Protein AF-A0A7Z9JF36-F1 (afdb_monomer_lite)

Sequence (103 aa):
MILSQGPQFEGNVGALVKIRLQEPSRYTGEITETAVYIGGWYRFSDAFILNARLDWMNFALGLSYDINISKINVATESRGGFEISLMYIQPFKASRKTATPLM

pLDDT: mean 77.95, std 14.42, range [45.81, 95.25]

Foldseek 3Di:
DWDDDPPDTKDKDKDKDKDWPDDQDPPPNPRDTWIKIWMWMDIPPWWTKTKIWIDDHQKIKIWIWIFTDHPPDPPPVRHTDIDIDMDGHDDDDPDPPPDDPDD

Secondary structure (DSSP, 8-state):
-EEEETTEEEEEEEEEEEEEEE---TTTS-S--EEEEEEEEEETTTEEEEEEEEEETTEEEEEEEEEE--TT-TTSTT-PEEEEEEEE-PPP-----------

Radius of gyration: 20.8 Å; chains: 1; bounding box: 69×20×53 Å

Structure (mmCIF, N/CA/C/O backbone):
data_AF-A0A7Z9JF36-F1
#
_entry.id   AF-A0A7Z9JF36-F1
#
loop_
_atom_site.group_PDB
_atom_site.id
_atom_site.type_symbol
_atom_site.label_atom_id
_atom_site.label_alt_id
_atom_site.label_comp_id
_atom_site.label_asym_id
_atom_site.label_entity_id
_atom_site.label_seq_id
_atom_site.pdbx_PDB_ins_code
_atom_site.Cartn_x
_atom_site.Cartn_y
_atom_site.Cartn_z
_atom_site.occupancy
_atom_site.B_iso_or_equiv
_atom_site.auth_seq_id
_atom_site.auth_comp_id
_atom_site.auth_asym_id
_atom_site.auth_atom_id
_atom_site.pdbx_PDB_model_num
ATOM 1 N N . MET A 1 1 ? -6.450 -0.033 -14.360 1.00 73.25 1 MET A N 1
ATOM 2 C CA . MET A 1 1 ? -6.756 1.243 -15.046 1.00 73.25 1 MET A CA 1
ATOM 3 C C . MET A 1 1 ? -5.999 1.265 -16.358 1.00 73.25 1 MET A C 1
ATOM 5 O O . MET A 1 1 ? -4.887 0.760 -16.387 1.00 73.25 1 MET A O 1
ATOM 9 N N . ILE A 1 2 ? -6.589 1.795 -17.425 1.00 80.00 2 ILE A N 1
ATOM 10 C CA . ILE A 1 2 ? -5.918 1.947 -18.720 1.00 80.00 2 ILE A CA 1
ATOM 11 C C . ILE A 1 2 ? -6.054 3.411 -19.132 1.00 80.00 2 ILE A C 1
ATOM 13 O O . ILE A 1 2 ? -7.153 3.961 -19.081 1.00 80.00 2 ILE A O 1
ATOM 17 N N . LEU A 1 3 ? -4.936 4.026 -19.495 1.00 80.50 3 LEU A N 1
ATOM 18 C CA . LEU A 1 3 ? -4.804 5.407 -19.931 1.00 80.50 3 LEU A CA 1
ATOM 19 C C . LEU A 1 3 ? -4.170 5.405 -21.324 1.00 80.50 3 LEU A C 1
ATOM 21 O O . LEU A 1 3 ? -3.181 4.721 -21.578 1.00 80.50 3 LEU A O 1
ATOM 25 N N . SER A 1 4 ? -4.745 6.175 -22.240 1.00 83.00 4 SER A N 1
ATOM 26 C CA . SER A 1 4 ? -4.196 6.370 -23.579 1.00 83.00 4 SER A CA 1
ATOM 27 C C . SER A 1 4 ? -4.184 7.865 -23.872 1.00 83.00 4 SER A C 1
ATOM 29 O O . SER A 1 4 ? -5.238 8.499 -23.912 1.00 83.00 4 SER A O 1
ATOM 31 N N . GLN A 1 5 ? -2.986 8.434 -24.015 1.00 78.44 5 GLN A N 1
ATOM 32 C CA . GLN A 1 5 ? -2.772 9.812 -24.451 1.00 78.44 5 GLN A CA 1
ATOM 33 C C . GLN A 1 5 ? -1.874 9.803 -25.688 1.00 78.44 5 GLN A C 1
ATOM 35 O O . GLN A 1 5 ? -0.675 9.539 -25.610 1.00 78.44 5 GLN A O 1
ATOM 40 N N . GLY A 1 6 ? -2.459 10.103 -26.849 1.00 81.88 6 GLY A N 1
ATOM 41 C CA . GLY A 1 6 ? -1.728 10.122 -28.117 1.00 81.88 6 GLY A CA 1
ATOM 42 C C . GLY A 1 6 ? -1.045 8.772 -28.407 1.00 81.88 6 GLY A C 1
ATOM 43 O O . GLY A 1 6 ? -1.679 7.732 -28.228 1.00 81.88 6 GLY A O 1
ATOM 44 N N . PRO A 1 7 ? 0.229 8.742 -28.842 1.00 80.12 7 PRO A N 1
ATOM 45 C CA . PRO A 1 7 ? 0.950 7.491 -29.088 1.00 80.12 7 PRO A CA 1
ATOM 46 C C . PRO A 1 7 ? 1.342 6.742 -27.801 1.00 80.12 7 PRO A C 1
ATOM 48 O O . PRO A 1 7 ? 1.865 5.631 -27.885 1.00 80.12 7 PRO A O 1
ATOM 51 N N . GLN A 1 8 ? 1.127 7.328 -26.619 1.00 73.69 8 GLN A N 1
ATOM 52 C CA . GLN A 1 8 ? 1.532 6.747 -25.347 1.00 73.69 8 GLN A CA 1
ATOM 53 C C . GLN A 1 8 ? 0.354 6.013 -24.692 1.00 73.69 8 GLN A C 1
ATOM 55 O O . GLN A 1 8 ? -0.709 6.579 -24.422 1.00 73.69 8 GLN A O 1
ATOM 60 N N . PHE A 1 9 ? 0.557 4.722 -24.447 1.00 77.94 9 PHE A N 1
ATOM 61 C CA . PHE A 1 9 ? -0.371 3.859 -23.728 1.00 77.94 9 PHE A CA 1
ATOM 62 C C . PHE A 1 9 ? 0.239 3.500 -22.377 1.00 77.94 9 PHE A C 1
ATOM 64 O O . PHE A 1 9 ? 1.351 2.975 -22.321 1.00 77.94 9 PHE A O 1
ATOM 71 N N . GLU A 1 10 ? -0.501 3.747 -21.302 1.00 80.00 10 GLU A N 1
ATOM 72 C CA . GLU A 1 10 ? -0.141 3.330 -19.954 1.00 80.00 10 GLU A CA 1
ATOM 73 C C . GLU A 1 10 ? -1.273 2.479 -19.389 1.00 80.00 10 GLU A C 1
ATOM 75 O O . GLU A 1 10 ? -2.415 2.918 -19.256 1.00 80.00 10 GLU A O 1
ATOM 80 N N . GLY A 1 11 ? -0.969 1.238 -19.036 1.00 84.69 11 GLY A N 1
ATOM 81 C CA . GLY A 1 11 ? -1.916 0.394 -18.326 1.00 84.69 11 GLY A CA 1
ATOM 82 C C . GLY A 1 11 ? -1.358 0.009 -16.966 1.00 84.69 11 GLY A C 1
ATOM 83 O O . GLY A 1 11 ? -0.177 -0.284 -16.838 1.00 84.69 11 GLY A O 1
ATOM 84 N N . ASN A 1 12 ? -2.231 -0.052 -15.971 1.00 87.94 12 ASN A N 1
ATOM 85 C CA . ASN A 1 12 ? -1.909 -0.442 -14.607 1.00 87.94 12 ASN A CA 1
ATOM 86 C C . ASN A 1 12 ? -2.842 -1.578 -14.175 1.00 87.94 12 ASN A C 1
ATOM 88 O O . ASN A 1 12 ? -4.072 -1.438 -14.246 1.00 87.94 12 ASN A O 1
ATOM 92 N N . VAL A 1 13 ? -2.281 -2.688 -13.698 1.00 90.69 13 VAL A N 1
ATOM 93 C CA . VAL A 1 13 ? -3.026 -3.819 -13.125 1.00 90.69 13 VAL A CA 1
ATOM 94 C C . VAL A 1 13 ? -2.428 -4.200 -11.784 1.00 90.69 13 VAL A C 1
ATOM 96 O O . VAL A 1 13 ? -1.220 -4.294 -11.651 1.00 90.69 13 VAL A O 1
ATOM 99 N N . GLY A 1 14 ? -3.251 -4.420 -10.770 1.00 90.31 14 GLY A N 1
ATOM 100 C CA . GLY A 1 14 ? -2.744 -4.747 -9.447 1.00 90.31 14 GLY A CA 1
ATOM 101 C C . GLY A 1 14 ? -3.837 -5.187 -8.503 1.00 90.31 14 GLY A C 1
ATOM 102 O O . GLY A 1 14 ? -5.025 -5.033 -8.793 1.00 90.31 14 GLY A O 1
ATOM 103 N N . ALA A 1 15 ? -3.411 -5.736 -7.376 1.00 93.31 15 ALA A N 1
ATOM 104 C CA . ALA A 1 15 ? -4.293 -6.195 -6.323 1.00 93.31 15 ALA A CA 1
ATOM 105 C C . ALA A 1 15 ? -3.637 -5.978 -4.961 1.00 93.31 15 ALA A C 1
ATOM 107 O O . ALA A 1 15 ? -2.419 -6.067 -4.819 1.00 93.31 15 ALA A O 1
ATOM 108 N N . LEU A 1 16 ? -4.480 -5.737 -3.962 1.00 92.75 16 LEU A N 1
ATOM 109 C CA . LEU A 1 16 ? -4.119 -5.719 -2.553 1.00 92.75 16 LEU A CA 1
ATOM 110 C C . LEU A 1 16 ? -4.954 -6.772 -1.835 1.00 92.75 16 LEU A C 1
ATOM 112 O O . LEU A 1 16 ? -6.180 -6.790 -1.948 1.00 92.75 16 LEU A O 1
ATOM 116 N N . VAL A 1 17 ? -4.290 -7.628 -1.071 1.00 95.12 17 VAL A N 1
ATOM 117 C CA . VAL A 1 17 ? -4.931 -8.603 -0.195 1.00 95.12 17 VAL A CA 1
ATOM 118 C C . VAL A 1 17 ? -5.038 -7.993 1.193 1.00 95.12 17 VAL A C 1
ATOM 120 O O . VAL A 1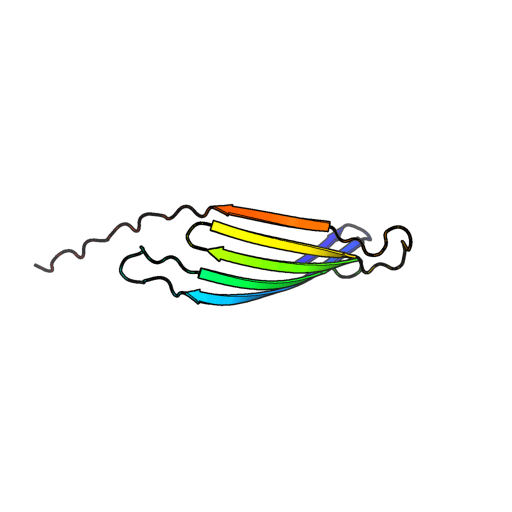 17 ? -4.024 -7.610 1.771 1.00 95.12 17 VAL A O 1
ATOM 123 N N . LYS A 1 18 ? -6.261 -7.915 1.729 1.00 94.19 18 LYS A N 1
ATOM 124 C CA . LYS A 1 18 ? -6.535 -7.467 3.100 1.00 94.19 18 LYS A CA 1
ATOM 125 C C . LYS A 1 18 ? -6.593 -8.669 4.037 1.00 94.19 18 LYS A C 1
ATOM 127 O O . LYS A 1 18 ? -7.454 -9.532 3.887 1.00 94.19 18 LYS A O 1
ATOM 132 N N . ILE A 1 19 ? -5.736 -8.670 5.045 1.00 92.19 19 ILE A N 1
ATOM 133 C CA . ILE A 1 19 ? -5.701 -9.640 6.135 1.00 92.19 19 ILE A CA 1
ATOM 134 C C . ILE A 1 19 ? -6.146 -8.916 7.403 1.00 92.19 19 ILE A C 1
ATOM 136 O O . ILE A 1 19 ? -5.493 -7.981 7.863 1.00 92.19 19 ILE A O 1
ATOM 140 N N . ARG A 1 20 ? -7.278 -9.329 7.969 1.00 90.75 20 ARG A N 1
ATOM 141 C CA . ARG A 1 20 ? -7.783 -8.772 9.229 1.00 90.75 20 ARG A CA 1
ATOM 142 C C . ARG A 1 20 ? -7.137 -9.508 10.393 1.00 90.75 20 ARG A C 1
ATOM 144 O O . ARG A 1 20 ? -7.238 -10.727 10.464 1.00 90.75 20 ARG A O 1
ATOM 151 N N . LEU A 1 21 ? -6.482 -8.766 11.279 1.00 85.69 21 LEU A N 1
ATOM 152 C CA . LEU A 1 21 ? -5.857 -9.309 12.487 1.00 85.69 21 LEU A CA 1
ATOM 153 C C . LEU A 1 21 ? -6.787 -9.185 13.695 1.00 85.69 21 LEU A C 1
ATOM 155 O O . LEU A 1 21 ? -6.813 -10.066 14.547 1.00 85.69 21 LEU A O 1
ATOM 159 N N . GLN A 1 22 ? -7.566 -8.104 13.751 1.00 82.25 22 GLN A N 1
ATOM 160 C CA . GLN A 1 22 ? -8.536 -7.865 14.810 1.00 82.25 22 GLN A CA 1
ATOM 161 C C . GLN A 1 22 ? -9.868 -7.429 14.214 1.00 82.25 22 GLN A C 1
ATOM 163 O O . GLN A 1 22 ? -9.938 -6.459 13.455 1.00 82.25 22 GLN A O 1
ATOM 168 N N . GLU A 1 23 ? -10.927 -8.148 14.573 1.00 75.31 23 GLU A N 1
ATOM 169 C CA . GLU A 1 23 ? -12.282 -7.809 14.161 1.00 75.31 23 GLU A CA 1
ATOM 170 C C . GLU A 1 23 ? -12.830 -6.645 14.999 1.00 75.31 23 GLU A C 1
ATOM 172 O O . GLU A 1 23 ? -12.636 -6.613 16.220 1.00 75.31 23 GLU A O 1
ATOM 177 N N . PRO A 1 24 ? -13.527 -5.682 14.374 1.00 70.31 24 PRO A N 1
ATOM 178 C CA . PRO A 1 24 ? -14.126 -4.579 15.106 1.00 70.31 24 PRO A CA 1
ATOM 179 C C . PRO A 1 24 ? -15.273 -5.084 15.989 1.00 70.31 24 PRO A C 1
ATOM 181 O O . PRO A 1 24 ? -16.116 -5.875 15.555 1.00 70.31 24 PRO A O 1
ATOM 184 N N . SER A 1 25 ? -15.354 -4.582 17.224 1.00 62.25 25 SER A N 1
ATOM 185 C CA . SER A 1 25 ? -16.480 -4.897 18.110 1.00 62.25 25 SER A CA 1
ATOM 186 C C . SER A 1 25 ? -17.756 -4.268 17.553 1.00 62.25 25 SER A C 1
ATOM 188 O O . SER A 1 25 ? -17.957 -3.053 17.624 1.00 62.25 25 SER A O 1
ATOM 190 N N . ARG A 1 26 ? -18.648 -5.115 17.028 1.00 56.19 26 ARG A N 1
ATOM 191 C CA . ARG A 1 26 ? -19.955 -4.736 16.461 1.00 56.19 26 ARG A CA 1
ATOM 192 C C . ARG A 1 26 ? -20.873 -3.994 17.443 1.00 56.19 26 ARG A C 1
ATOM 194 O O . ARG A 1 26 ? -21.810 -3.341 16.997 1.00 56.19 26 ARG A O 1
ATOM 201 N N . TYR A 1 27 ? -20.632 -4.117 18.750 1.00 54.72 27 TYR A N 1
ATOM 202 C CA . TYR A 1 27 ? -21.551 -3.658 19.797 1.00 54.72 27 TYR A CA 1
ATOM 203 C C . TYR A 1 27 ? -21.108 -2.389 20.526 1.00 54.72 27 TYR A C 1
ATOM 205 O O . TYR A 1 27 ? -21.957 -1.577 20.892 1.00 54.72 27 TYR A O 1
ATOM 213 N N . THR A 1 28 ? -19.808 -2.201 20.754 1.00 56.97 28 THR A N 1
ATOM 214 C CA . THR A 1 28 ? -19.312 -1.080 21.572 1.00 56.97 28 THR A CA 1
ATOM 215 C C . THR A 1 28 ? -18.635 0.012 20.754 1.00 56.97 28 THR A C 1
ATOM 217 O O . THR A 1 28 ? -18.524 1.129 21.243 1.00 56.97 28 THR A O 1
ATOM 220 N N . GLY A 1 29 ? -18.208 -0.264 19.513 1.00 57.56 29 GLY A N 1
ATOM 221 C CA . GLY A 1 29 ? -17.490 0.711 18.679 1.00 57.56 29 GLY A CA 1
ATOM 222 C C . GLY A 1 29 ? -16.127 1.144 19.240 1.00 57.56 29 GLY A C 1
ATOM 223 O O . GLY A 1 29 ? -15.475 1.995 18.646 1.00 57.56 29 GLY A O 1
ATOM 224 N N . GLU A 1 30 ? -15.696 0.565 20.364 1.00 58.56 30 GLU A N 1
ATOM 225 C CA . GLU A 1 30 ? -14.439 0.907 21.036 1.00 58.56 30 GLU A CA 1
ATOM 226 C C . GLU A 1 30 ? -13.250 0.110 20.498 1.00 58.56 30 GLU A C 1
ATOM 228 O O . GLU A 1 30 ? -12.118 0.581 20.533 1.00 58.56 30 GLU A O 1
ATOM 233 N N . ILE A 1 31 ? -13.508 -1.080 19.946 1.00 61.69 31 ILE A N 1
ATOM 234 C CA . ILE A 1 31 ? -12.484 -1.885 19.280 1.00 61.69 31 ILE A CA 1
ATOM 235 C C . ILE A 1 31 ? -12.566 -1.603 17.787 1.00 61.69 31 ILE A C 1
ATOM 237 O O . ILE A 1 31 ? -13.520 -1.999 17.111 1.00 61.69 31 ILE A O 1
ATOM 241 N N . THR A 1 32 ? -11.562 -0.891 17.303 1.00 70.06 32 THR A N 1
ATOM 242 C CA . THR A 1 32 ? -11.350 -0.553 15.899 1.00 70.06 32 THR A CA 1
ATOM 243 C C . THR A 1 32 ? -10.639 -1.701 15.179 1.00 70.06 32 THR A C 1
ATOM 245 O O . THR A 1 32 ? -9.880 -2.461 15.780 1.00 70.06 32 THR A O 1
ATOM 248 N N . GLU A 1 33 ? -10.939 -1.873 13.890 1.00 82.06 33 GLU A N 1
ATOM 249 C CA . GLU A 1 33 ? -10.359 -2.941 13.071 1.00 82.06 33 GLU A CA 1
ATOM 250 C C . GLU A 1 33 ? -8.842 -2.741 12.945 1.00 82.06 33 GLU A C 1
ATOM 252 O O . GLU A 1 33 ? -8.388 -1.647 12.607 1.00 82.06 33 GLU A O 1
ATOM 257 N N . THR A 1 34 ? -8.072 -3.807 13.171 1.00 89.06 34 THR A N 1
ATOM 258 C CA . THR A 1 34 ? -6.647 -3.843 12.816 1.00 89.06 34 THR A CA 1
ATOM 259 C C . THR A 1 34 ? -6.475 -4.777 11.630 1.00 89.06 34 THR A C 1
ATOM 261 O O . THR A 1 34 ? -6.859 -5.951 11.693 1.00 89.06 34 THR A O 1
ATOM 264 N N . ALA A 1 35 ? -5.913 -4.270 10.536 1.00 91.88 35 ALA A N 1
ATOM 265 C CA . ALA A 1 35 ? -5.749 -5.030 9.304 1.00 91.88 35 ALA A CA 1
ATOM 266 C C . ALA A 1 35 ? -4.444 -4.684 8.591 1.00 91.88 35 ALA A C 1
ATOM 268 O O . ALA A 1 35 ? -3.995 -3.543 8.599 1.00 91.88 35 ALA A O 1
ATOM 269 N N . VAL A 1 36 ? -3.865 -5.677 7.929 1.00 93.94 36 VAL A N 1
ATOM 270 C CA . VAL A 1 36 ? -2.695 -5.519 7.069 1.00 93.94 36 VAL A CA 1
ATOM 271 C C . VAL A 1 36 ? -3.120 -5.738 5.626 1.00 93.94 36 VAL A C 1
ATOM 273 O O . VAL A 1 36 ? -3.887 -6.647 5.323 1.00 93.94 36 VAL A O 1
ATOM 276 N N . TYR A 1 37 ? -2.618 -4.907 4.729 1.00 95.25 37 TYR A N 1
ATOM 277 C CA . TYR A 1 37 ? -2.810 -5.002 3.296 1.00 95.25 37 TYR A CA 1
ATOM 278 C C . TYR A 1 37 ? -1.447 -5.211 2.672 1.00 95.25 37 TYR A C 1
ATOM 280 O O . TYR A 1 37 ? -0.494 -4.512 3.010 1.00 95.25 37 TYR A O 1
ATOM 288 N N . ILE A 1 38 ? -1.358 -6.161 1.757 1.00 94.62 38 ILE A N 1
ATOM 289 C CA . ILE A 1 38 ? -0.142 -6.406 0.997 1.00 94.62 38 ILE A CA 1
ATOM 290 C C . ILE A 1 38 ? -0.500 -6.697 -0.447 1.00 94.62 38 ILE A C 1
ATOM 292 O O . ILE A 1 38 ? -1.508 -7.344 -0.738 1.00 94.62 38 ILE A O 1
ATOM 296 N N . GLY A 1 39 ? 0.321 -6.211 -1.360 1.00 93.12 39 GLY A N 1
ATOM 297 C CA . GLY A 1 39 ? 0.155 -6.466 -2.775 1.00 93.12 39 GLY A CA 1
ATOM 298 C C . GLY A 1 39 ? 0.920 -5.451 -3.592 1.00 93.12 39 GLY A C 1
ATOM 299 O O . GLY A 1 39 ? 1.966 -4.961 -3.172 1.00 93.12 39 GLY A O 1
ATOM 300 N N . GLY A 1 40 ? 0.419 -5.154 -4.778 1.00 92.56 40 GLY A N 1
ATOM 301 C CA . GLY A 1 40 ? 1.130 -4.272 -5.678 1.00 92.56 40 GLY A CA 1
ATOM 302 C C . GLY A 1 40 ? 0.418 -4.050 -6.993 1.00 92.56 40 GLY A C 1
ATOM 303 O O . GLY A 1 40 ? -0.609 -4.671 -7.287 1.00 92.56 40 GLY A O 1
ATOM 304 N N . TRP A 1 41 ? 0.999 -3.162 -7.787 1.00 90.62 41 TRP A N 1
ATOM 305 C CA . TRP A 1 41 ? 0.534 -2.793 -9.111 1.00 90.62 41 TRP A CA 1
ATOM 306 C C . TRP A 1 41 ? 1.656 -2.939 -10.121 1.00 90.62 41 TRP A C 1
ATOM 308 O O . TRP A 1 41 ? 2.773 -2.493 -9.918 1.00 90.62 41 TRP A O 1
ATOM 318 N N . TYR A 1 42 ? 1.346 -3.550 -11.245 1.00 86.50 42 TYR A N 1
ATOM 319 C CA . TYR A 1 42 ? 2.190 -3.592 -12.413 1.00 86.50 42 TYR A CA 1
ATOM 320 C C . TYR A 1 42 ? 1.741 -2.522 -13.401 1.00 86.50 42 TYR A C 1
ATOM 322 O O . TYR A 1 42 ? 0.598 -2.542 -13.871 1.00 86.50 42 TYR A O 1
ATOM 330 N N . ARG A 1 43 ? 2.660 -1.610 -13.718 1.00 86.06 43 ARG A N 1
ATOM 331 C CA . ARG A 1 43 ? 2.530 -0.636 -14.793 1.00 86.06 43 ARG A CA 1
ATOM 332 C C . ARG A 1 43 ? 3.154 -1.204 -16.054 1.00 86.06 43 ARG A C 1
ATOM 334 O O . ARG A 1 43 ? 4.374 -1.349 -16.158 1.00 86.06 43 ARG A O 1
ATOM 341 N N . PHE A 1 44 ? 2.298 -1.527 -17.017 1.00 80.44 44 PHE A N 1
ATOM 342 C CA . PHE A 1 44 ? 2.707 -2.031 -18.317 1.00 80.44 44 PHE A CA 1
ATOM 343 C C . PHE A 1 44 ? 3.721 -1.068 -18.944 1.00 80.44 44 PHE A C 1
ATOM 345 O O . PHE A 1 44 ? 3.455 0.126 -19.068 1.00 80.44 44 PHE A O 1
ATOM 352 N N . SER A 1 45 ? 4.869 -1.625 -19.340 1.00 71.94 45 SER A N 1
ATOM 353 C CA . SER A 1 45 ? 5.979 -0.948 -20.028 1.00 71.94 45 SER A CA 1
ATOM 354 C C . SER A 1 45 ? 6.915 -0.074 -19.186 1.00 71.94 45 SER A C 1
ATOM 356 O O . SER A 1 45 ? 7.848 0.476 -19.769 1.00 71.94 45 SER A O 1
ATOM 358 N N . ASP A 1 46 ? 6.751 0.019 -17.859 1.00 74.00 46 ASP A N 1
ATOM 359 C CA . ASP A 1 46 ? 7.602 0.920 -17.063 1.00 74.00 46 ASP A CA 1
ATOM 360 C C . ASP A 1 46 ? 8.046 0.369 -15.698 1.00 74.00 46 ASP A C 1
ATOM 362 O O . ASP A 1 46 ? 9.249 0.219 -15.468 1.00 74.00 46 ASP A O 1
ATOM 366 N N . ALA A 1 47 ? 7.112 0.013 -14.806 1.00 81.19 47 ALA A N 1
ATOM 367 C CA . ALA A 1 47 ? 7.439 -0.232 -13.398 1.00 81.19 47 ALA A CA 1
ATOM 368 C C . ALA A 1 47 ? 6.524 -1.251 -12.699 1.00 81.19 47 ALA A C 1
ATOM 370 O O . ALA A 1 47 ? 5.394 -1.505 -13.114 1.00 81.19 47 ALA A O 1
ATOM 371 N N . PHE A 1 48 ? 7.008 -1.816 -11.597 1.00 86.00 48 PHE A N 1
ATOM 372 C CA . PHE A 1 48 ? 6.231 -2.613 -10.656 1.00 86.00 48 PHE A CA 1
ATOM 373 C C . PHE A 1 48 ? 6.267 -1.973 -9.273 1.00 86.00 48 PHE A C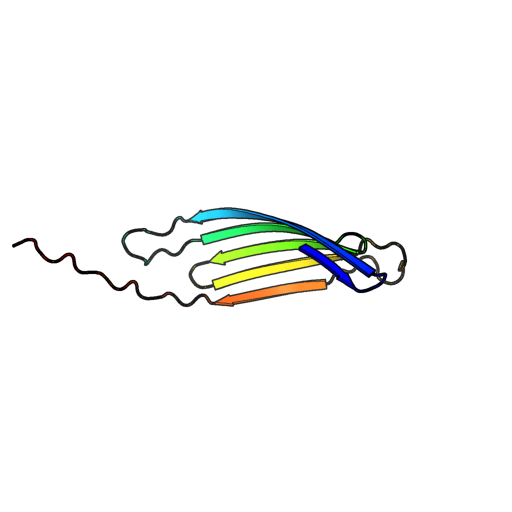 1
ATOM 375 O O . PHE A 1 48 ? 7.328 -1.742 -8.712 1.00 86.00 48 PHE A O 1
ATOM 382 N N . ILE A 1 49 ? 5.094 -1.718 -8.722 1.00 87.75 49 ILE A N 1
ATOM 383 C CA . ILE A 1 49 ? 4.872 -1.015 -7.469 1.00 87.75 49 ILE A CA 1
ATOM 384 C C . ILE A 1 49 ? 4.500 -2.053 -6.422 1.00 87.75 49 ILE A C 1
ATOM 386 O O . ILE A 1 49 ? 3.455 -2.695 -6.523 1.00 87.75 49 ILE A O 1
ATOM 390 N N . LEU A 1 50 ? 5.333 -2.210 -5.404 1.00 90.12 50 LEU A N 1
ATOM 391 C CA . LEU A 1 50 ? 5.001 -2.976 -4.209 1.00 90.12 50 LEU A CA 1
ATOM 392 C C . LEU A 1 50 ? 4.330 -2.071 -3.187 1.00 90.12 50 LEU A C 1
ATOM 394 O O . LEU A 1 50 ? 4.726 -0.922 -3.016 1.00 90.12 50 LEU A O 1
ATOM 398 N N . ASN A 1 51 ? 3.329 -2.591 -2.483 1.00 93.62 51 ASN A N 1
ATOM 399 C CA . ASN A 1 51 ? 2.607 -1.840 -1.471 1.00 93.62 51 ASN A CA 1
ATOM 400 C C . ASN A 1 51 ? 2.276 -2.697 -0.252 1.00 93.62 51 ASN A C 1
ATOM 402 O O . ASN A 1 51 ? 1.813 -3.836 -0.360 1.00 93.62 51 ASN A O 1
ATOM 406 N N . ALA A 1 52 ? 2.498 -2.111 0.917 1.00 94.25 52 ALA A N 1
ATOM 407 C CA . ALA A 1 52 ? 2.113 -2.656 2.202 1.00 94.25 52 ALA A CA 1
ATOM 408 C C . ALA A 1 52 ? 1.405 -1.567 3.001 1.00 94.25 52 ALA A C 1
ATOM 410 O O . ALA A 1 52 ? 1.851 -0.427 3.035 1.00 94.25 52 ALA A O 1
ATOM 411 N N . ARG A 1 53 ? 0.311 -1.901 3.674 1.00 94.50 53 ARG A N 1
ATOM 412 C CA . ARG A 1 53 ? -0.416 -0.958 4.523 1.00 94.50 53 ARG A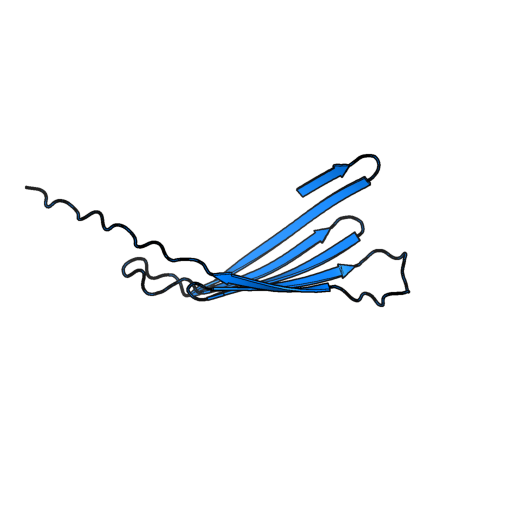 CA 1
ATOM 413 C C . ARG A 1 53 ? -0.870 -1.626 5.810 1.00 94.50 53 ARG A C 1
ATOM 415 O O . ARG A 1 53 ? -1.323 -2.761 5.793 1.00 94.50 53 ARG A O 1
ATOM 422 N N . LEU A 1 54 ? -0.774 -0.906 6.916 1.00 93.62 54 LEU A N 1
ATOM 423 C CA . LEU A 1 54 ? -1.257 -1.287 8.233 1.00 93.62 54 LEU A CA 1
ATOM 424 C C . LEU A 1 54 ? -2.344 -0.300 8.650 1.00 93.62 54 LEU A C 1
ATOM 426 O O . LEU A 1 54 ? -2.067 0.880 8.848 1.00 93.62 54 LEU A O 1
ATOM 430 N N . ASP A 1 55 ? -3.563 -0.796 8.807 1.00 92.38 55 ASP A N 1
ATOM 431 C CA . ASP A 1 55 ? -4.639 -0.090 9.490 1.00 92.38 55 ASP A CA 1
ATOM 432 C C . ASP A 1 55 ? -4.562 -0.439 10.979 1.00 92.38 55 ASP A C 1
ATOM 434 O O . ASP A 1 55 ? -4.647 -1.615 11.346 1.00 92.38 55 ASP A O 1
ATOM 438 N N . TRP A 1 56 ? -4.408 0.578 11.825 1.00 87.81 56 TRP A N 1
ATOM 439 C CA . TRP A 1 56 ? -4.418 0.448 13.275 1.00 87.81 56 TRP A CA 1
ATOM 440 C C . TRP A 1 56 ? -5.243 1.570 13.905 1.00 87.81 56 TRP A C 1
ATOM 442 O O . TRP A 1 56 ? -4.900 2.752 13.858 1.00 87.81 56 TRP A O 1
ATOM 452 N N . MET A 1 57 ? -6.348 1.180 14.532 1.00 86.62 57 MET A N 1
ATOM 453 C CA . MET A 1 57 ? -7.319 2.085 15.132 1.00 86.62 57 MET A CA 1
ATOM 454 C C . MET A 1 57 ? -7.899 3.102 14.141 1.00 86.62 57 MET A C 1
ATOM 456 O O . MET A 1 57 ? -8.674 2.757 13.252 1.00 86.62 57 MET A O 1
ATOM 460 N N . ASN A 1 58 ? -7.535 4.369 14.319 1.00 87.31 58 ASN A N 1
ATOM 461 C CA . ASN A 1 58 ? -7.929 5.499 13.489 1.00 87.31 58 ASN A CA 1
ATOM 462 C C . ASN A 1 58 ? -6.793 5.947 12.576 1.00 87.31 58 ASN A C 1
ATOM 464 O O . ASN A 1 58 ? -6.903 6.984 11.936 1.00 87.31 58 ASN A O 1
ATOM 468 N N . PHE A 1 59 ? -5.700 5.196 12.522 1.00 89.25 59 PHE A N 1
ATOM 469 C CA . PHE A 1 59 ? -4.558 5.497 11.685 1.00 89.25 59 PHE A CA 1
ATOM 470 C C . PHE A 1 59 ? -4.368 4.407 10.643 1.00 89.25 59 PHE A C 1
ATOM 472 O O . PHE A 1 59 ? -4.639 3.231 10.877 1.00 89.25 59 PHE A O 1
ATOM 479 N N . ALA A 1 60 ? -3.872 4.811 9.486 1.00 91.81 60 ALA A N 1
ATOM 480 C CA . ALA A 1 60 ? -3.365 3.906 8.480 1.00 91.81 60 ALA A CA 1
ATOM 481 C C . ALA A 1 60 ? -1.970 4.358 8.061 1.00 91.81 60 ALA A C 1
ATOM 483 O O . ALA A 1 60 ? -1.756 5.522 7.719 1.00 91.81 60 ALA A O 1
ATOM 484 N N . LEU A 1 61 ? -1.029 3.425 8.106 1.00 94.25 61 LEU A N 1
ATOM 485 C CA . LEU A 1 61 ? 0.346 3.595 7.666 1.00 94.25 61 LEU A CA 1
ATOM 486 C C . LEU A 1 61 ? 0.539 2.782 6.394 1.00 94.25 61 LEU A C 1
ATOM 488 O O . LEU A 1 61 ? 0.327 1.575 6.410 1.00 94.25 61 LEU A O 1
ATOM 492 N N . GLY A 1 62 ? 0.921 3.420 5.295 1.00 93.81 62 GLY A N 1
ATOM 493 C CA . GLY A 1 62 ? 1.207 2.747 4.031 1.00 93.81 62 GLY A CA 1
ATOM 494 C C . GLY A 1 62 ? 2.651 2.953 3.603 1.00 93.81 62 GLY A C 1
ATOM 495 O O . GLY A 1 62 ? 3.203 4.033 3.778 1.00 93.81 62 GLY A O 1
ATOM 496 N N . LEU A 1 63 ? 3.238 1.923 3.017 1.00 93.31 63 LEU A N 1
ATOM 497 C CA . LEU A 1 63 ? 4.563 1.904 2.421 1.00 93.31 63 LEU A CA 1
ATOM 498 C C . LEU A 1 63 ? 4.421 1.464 0.963 1.00 93.31 63 LEU A C 1
ATOM 500 O O . LEU A 1 63 ? 3.784 0.442 0.692 1.00 93.31 63 LEU A O 1
ATOM 504 N N . SER A 1 64 ? 5.025 2.207 0.041 1.00 90.94 64 SER A N 1
ATOM 505 C CA . SER A 1 64 ? 5.139 1.834 -1.374 1.00 90.94 64 SER A CA 1
ATOM 506 C C . SER A 1 64 ? 6.595 1.806 -1.818 1.00 90.94 64 SER A C 1
ATOM 508 O O . SER A 1 64 ? 7.433 2.551 -1.307 1.00 90.94 64 SER A O 1
ATOM 510 N N . TYR A 1 65 ? 6.896 0.929 -2.772 1.00 87.12 65 TYR A N 1
ATOM 511 C CA . TYR A 1 65 ? 8.194 0.883 -3.425 1.00 87.12 65 TYR A CA 1
ATOM 512 C C . TYR A 1 65 ? 8.056 0.622 -4.924 1.00 87.12 65 TYR A C 1
ATOM 514 O O . TYR A 1 65 ? 7.554 -0.429 -5.330 1.00 87.12 65 TYR A O 1
ATOM 522 N N . ASP A 1 66 ? 8.551 1.557 -5.731 1.00 83.00 66 ASP A N 1
ATOM 523 C CA . ASP A 1 66 ? 8.380 1.559 -7.185 1.00 83.00 66 ASP A CA 1
ATOM 524 C C . ASP A 1 66 ? 9.625 1.014 -7.886 1.00 83.00 66 ASP A C 1
ATOM 526 O O . ASP A 1 66 ? 10.636 1.696 -8.004 1.00 83.00 66 ASP A O 1
ATOM 530 N N . ILE A 1 67 ? 9.572 -0.211 -8.393 1.00 80.25 67 ILE A N 1
ATOM 531 C CA . ILE A 1 67 ? 10.683 -0.869 -9.085 1.00 80.25 67 ILE A CA 1
ATOM 532 C C . ILE A 1 67 ? 10.576 -0.609 -10.590 1.00 80.25 67 ILE A C 1
ATOM 534 O O . ILE A 1 67 ? 9.692 -1.148 -11.254 1.00 80.25 67 ILE A O 1
ATOM 538 N N . ASN A 1 68 ? 11.503 0.164 -11.157 1.00 77.88 68 ASN A N 1
ATOM 539 C CA . ASN A 1 68 ? 11.566 0.403 -12.605 1.00 77.88 68 ASN A CA 1
ATOM 540 C C . ASN A 1 68 ? 12.110 -0.829 -13.352 1.00 77.88 68 ASN A C 1
ATOM 542 O O . ASN A 1 68 ? 13.145 -1.381 -12.981 1.00 77.88 68 ASN A O 1
ATOM 546 N N . ILE A 1 69 ? 11.427 -1.250 -14.421 1.00 70.19 69 ILE A N 1
ATOM 547 C CA . ILE A 1 69 ? 11.745 -2.458 -15.211 1.00 70.19 69 ILE A CA 1
ATOM 548 C C . ILE A 1 69 ? 12.343 -2.099 -16.587 1.00 70.19 69 ILE A C 1
ATOM 550 O O . ILE A 1 69 ? 12.956 -2.944 -17.247 1.00 70.19 69 ILE A O 1
ATOM 554 N N . SER A 1 70 ? 12.195 -0.854 -17.050 1.00 62.75 70 SER A N 1
ATOM 555 C CA . SER A 1 70 ? 12.634 -0.436 -18.38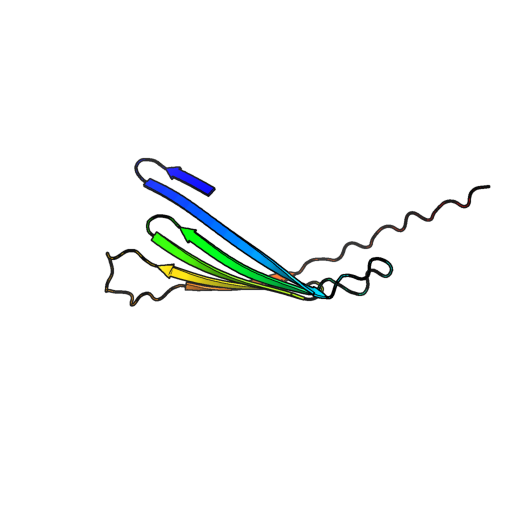5 1.00 62.75 70 SER A CA 1
ATOM 556 C C . SER A 1 70 ? 14.172 -0.457 -18.549 1.00 62.75 70 SER A C 1
ATOM 558 O O . SER A 1 70 ? 14.934 0.139 -17.791 1.00 62.75 70 SER A O 1
ATOM 560 N N . LYS A 1 71 ? 14.651 -1.160 -19.589 1.00 53.38 71 LYS A N 1
ATOM 561 C CA . LYS A 1 71 ? 16.078 -1.441 -19.878 1.00 53.38 71 LYS A CA 1
ATOM 562 C C . LYS A 1 71 ? 16.907 -0.245 -20.387 1.00 53.38 71 LYS A C 1
ATOM 564 O O . LYS A 1 71 ? 18.075 -0.433 -20.715 1.00 53.38 71 LYS A O 1
ATOM 569 N N . ILE A 1 72 ? 16.340 0.958 -20.504 1.00 53.25 72 ILE A N 1
ATOM 570 C CA . ILE A 1 72 ? 17.014 2.083 -21.185 1.00 53.25 72 ILE A CA 1
ATOM 571 C C . ILE A 1 72 ? 17.979 2.864 -20.282 1.00 53.25 72 ILE A C 1
ATOM 573 O O . ILE A 1 72 ? 18.836 3.563 -20.806 1.00 53.25 72 ILE A O 1
ATOM 577 N N . ASN A 1 73 ? 17.964 2.681 -18.959 1.00 46.69 73 ASN A N 1
ATOM 578 C CA . ASN A 1 73 ? 18.929 3.353 -18.086 1.00 46.69 73 ASN A CA 1
ATOM 579 C C . ASN A 1 73 ? 19.593 2.391 -17.098 1.00 46.69 73 ASN A C 1
ATOM 581 O O . ASN A 1 73 ? 19.223 2.285 -15.933 1.00 46.69 73 ASN A O 1
ATOM 585 N N . VAL A 1 74 ? 20.703 1.808 -17.555 1.00 45.81 74 VAL A N 1
ATOM 586 C CA . VAL A 1 74 ? 21.799 1.282 -16.714 1.00 45.81 74 VAL A CA 1
ATOM 587 C C . VAL A 1 74 ? 22.378 2.374 -15.777 1.00 45.81 74 VAL A C 1
ATOM 589 O O . VAL A 1 74 ? 23.180 2.084 -14.900 1.00 45.81 74 VAL A O 1
ATOM 592 N N . ALA A 1 75 ? 21.932 3.631 -15.893 1.00 49.06 75 ALA A N 1
ATOM 593 C CA . ALA A 1 75 ? 22.411 4.779 -15.128 1.00 49.06 75 ALA A CA 1
ATOM 594 C C . ALA A 1 75 ? 21.774 4.981 -13.732 1.00 49.06 75 ALA A C 1
ATOM 596 O O . ALA A 1 75 ? 22.187 5.903 -13.032 1.00 49.06 75 ALA A O 1
ATOM 597 N N . THR A 1 76 ? 20.788 4.178 -13.296 1.00 48.12 76 THR A N 1
ATOM 598 C CA . THR A 1 76 ? 20.112 4.403 -11.988 1.00 48.12 76 THR A CA 1
ATOM 599 C C . THR A 1 76 ? 20.017 3.165 -11.080 1.00 48.12 76 THR A C 1
ATOM 601 O O . THR A 1 76 ? 19.341 3.218 -10.059 1.00 48.12 76 THR A O 1
ATOM 604 N N . GLU A 1 77 ? 20.702 2.055 -11.390 1.00 52.53 77 GLU A N 1
ATOM 605 C CA . GLU A 1 77 ? 20.760 0.846 -10.531 1.00 52.53 77 GLU A CA 1
ATOM 606 C C . GLU A 1 77 ? 19.400 0.372 -9.977 1.00 52.53 77 GLU A C 1
ATOM 608 O O . GLU A 1 77 ? 19.295 0.020 -8.803 1.00 52.53 77 GLU A O 1
ATOM 613 N N . SER A 1 78 ? 18.318 0.382 -10.767 1.00 52.50 78 SER A N 1
ATOM 614 C CA . SER A 1 78 ? 16.987 -0.047 -10.284 1.00 52.50 78 SER A CA 1
ATOM 615 C C . SER A 1 78 ? 16.512 0.653 -8.993 1.00 52.50 78 SER A C 1
ATOM 617 O O . SER A 1 78 ? 15.655 0.127 -8.286 1.00 52.50 78 SER A O 1
ATOM 619 N N . ARG A 1 79 ? 17.064 1.833 -8.663 1.00 56.88 79 ARG A N 1
ATOM 620 C CA . ARG A 1 79 ? 16.729 2.579 -7.446 1.00 56.88 79 ARG A CA 1
ATOM 621 C C . ARG A 1 79 ? 15.320 3.135 -7.568 1.00 56.88 79 ARG A C 1
ATOM 623 O O . ARG A 1 79 ? 15.099 4.204 -8.131 1.00 56.88 79 ARG A O 1
ATOM 630 N N . GLY A 1 80 ? 14.377 2.355 -7.066 1.00 64.06 80 GLY A N 1
ATOM 631 C CA . GLY A 1 80 ? 12.997 2.760 -6.911 1.00 64.06 80 GLY A CA 1
ATOM 632 C C . GLY A 1 80 ? 12.807 3.887 -5.908 1.00 64.06 80 GLY A C 1
ATOM 633 O O . GLY A 1 80 ? 13.648 4.100 -5.029 1.00 64.06 80 GLY A O 1
ATOM 634 N N . GLY A 1 81 ? 11.684 4.592 -6.031 1.00 76.06 81 GLY A N 1
ATOM 635 C CA . GLY A 1 81 ? 11.218 5.533 -5.018 1.00 76.06 81 GLY A CA 1
ATOM 636 C C . GLY A 1 81 ? 10.581 4.769 -3.862 1.00 76.06 81 GLY A C 1
ATOM 637 O O . GLY A 1 81 ? 9.666 3.979 -4.079 1.00 76.06 81 GLY A O 1
ATOM 638 N N . PHE A 1 82 ? 11.084 4.975 -2.644 1.00 82.88 82 PHE A N 1
ATOM 639 C CA . PHE A 1 82 ? 10.398 4.530 -1.434 1.00 82.88 82 PHE A CA 1
ATOM 640 C C . PHE A 1 82 ? 9.479 5.639 -0.943 1.00 82.88 82 PHE A C 1
ATOM 642 O O . PHE A 1 82 ? 9.915 6.776 -0.755 1.00 82.88 82 PHE A O 1
ATOM 649 N N . GLU A 1 83 ? 8.226 5.288 -0.700 1.00 87.69 83 GLU A N 1
ATOM 650 C CA . GLU A 1 83 ? 7.202 6.220 -0.264 1.00 87.69 83 GLU A CA 1
ATOM 651 C C . GLU A 1 83 ? 6.563 5.750 1.040 1.00 87.69 83 GLU A C 1
ATOM 653 O O . GLU A 1 83 ? 6.340 4.559 1.269 1.00 87.69 83 GLU A O 1
ATOM 658 N N . ILE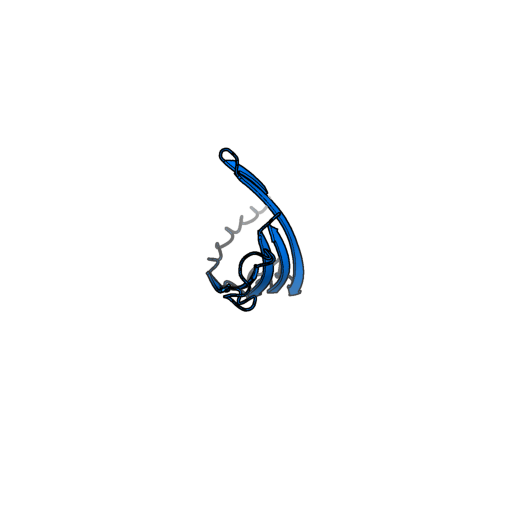 A 1 84 ? 6.240 6.719 1.895 1.00 90.44 84 ILE A N 1
ATOM 659 C CA . ILE A 1 84 ? 5.533 6.510 3.155 1.00 90.44 84 ILE A CA 1
ATOM 660 C C . ILE A 1 84 ? 4.269 7.362 3.122 1.00 90.44 84 ILE A C 1
ATOM 662 O O . ILE A 1 84 ? 4.307 8.540 2.773 1.00 90.44 84 ILE A O 1
ATOM 666 N N . SER A 1 85 ? 3.154 6.781 3.544 1.00 92.38 85 SER A N 1
ATOM 667 C CA . SER A 1 85 ? 1.875 7.459 3.706 1.00 92.38 85 SER A CA 1
ATOM 668 C C . SER A 1 85 ? 1.358 7.280 5.129 1.00 92.38 85 SER A C 1
ATOM 670 O O . SER A 1 85 ? 1.440 6.199 5.713 1.00 92.38 85 SER A O 1
ATOM 672 N N . LEU A 1 86 ? 0.814 8.358 5.687 1.00 93.25 86 LEU A N 1
ATOM 673 C CA . LEU A 1 86 ? 0.116 8.368 6.966 1.00 93.25 86 LEU A CA 1
ATOM 674 C C . LEU A 1 86 ? -1.268 8.970 6.741 1.00 93.25 86 LEU A C 1
ATOM 676 O O . LEU A 1 86 ? -1.403 10.056 6.182 1.00 93.25 86 LEU A O 1
ATOM 680 N N . MET A 1 87 ? -2.294 8.262 7.190 1.00 92.31 87 MET A N 1
ATOM 681 C CA . MET A 1 87 ? -3.683 8.673 7.065 1.00 92.31 87 MET A CA 1
ATOM 682 C C . MET A 1 87 ? -4.365 8.565 8.422 1.00 92.31 87 MET A C 1
ATOM 684 O O . MET A 1 87 ? -4.179 7.587 9.140 1.00 92.31 87 MET A O 1
ATOM 688 N N . TYR A 1 88 ? -5.167 9.571 8.760 1.00 89.62 88 TYR A N 1
ATOM 689 C CA . TYR A 1 88 ? -6.020 9.565 9.942 1.00 89.62 88 TYR A CA 1
ATOM 690 C C . TYR A 1 88 ? -7.489 9.483 9.517 1.00 89.62 88 TYR A C 1
ATOM 692 O O . TYR A 1 88 ? -7.951 10.246 8.670 1.00 89.62 88 TYR A O 1
ATOM 700 N N . ILE A 1 89 ? -8.215 8.537 10.103 1.00 86.69 89 ILE A N 1
ATOM 701 C CA . ILE A 1 89 ? -9.609 8.214 9.825 1.00 86.69 89 ILE A CA 1
ATOM 702 C C . ILE A 1 89 ? -10.433 8.662 11.028 1.00 86.69 89 ILE A C 1
ATOM 704 O O . ILE A 1 89 ? -10.460 8.004 12.072 1.00 86.69 89 ILE A O 1
ATOM 708 N N . GLN A 1 90 ? -11.133 9.785 10.872 1.00 81.62 90 GLN A N 1
ATOM 709 C CA . GLN A 1 90 ? -12.009 10.313 11.911 1.00 81.62 90 GLN A CA 1
ATOM 710 C C . GLN A 1 90 ? -13.168 9.331 12.179 1.00 81.62 90 GLN A C 1
ATOM 712 O O . GLN A 1 90 ? -13.953 9.054 11.267 1.00 81.62 90 GLN A O 1
ATOM 717 N N . PRO A 1 91 ? -13.332 8.824 13.416 1.00 73.25 91 PRO A N 1
ATOM 718 C CA . PRO A 1 91 ? -14.470 7.986 13.751 1.00 73.25 91 PRO A CA 1
ATOM 719 C C . PRO A 1 91 ? -15.726 8.858 13.829 1.00 73.25 91 PRO A C 1
ATOM 721 O O . PRO A 1 91 ? -15.785 9.834 14.584 1.00 73.25 91 PRO A O 1
ATOM 724 N N . PHE A 1 92 ? -16.749 8.508 13.053 1.00 70.75 92 PHE A N 1
ATOM 725 C CA . PHE A 1 92 ? -18.074 9.097 13.212 1.00 70.75 92 PHE A CA 1
ATOM 726 C C . PHE A 1 92 ? -18.763 8.462 14.422 1.00 70.75 92 PHE A C 1
ATOM 728 O O . PHE A 1 92 ? -18.814 7.238 14.545 1.00 70.75 92 PHE A O 1
ATOM 735 N N . LYS A 1 93 ? -19.334 9.282 15.313 1.00 62.34 93 LYS A N 1
ATOM 736 C CA . LYS A 1 93 ? -20.207 8.770 16.376 1.00 62.34 93 LYS A CA 1
ATOM 737 C C . LYS A 1 93 ? -21.449 8.172 15.717 1.00 62.34 93 LYS A C 1
ATOM 739 O O . LYS A 1 93 ? -22.235 8.903 15.117 1.00 62.34 93 LYS A O 1
ATOM 744 N N . ALA A 1 94 ? -21.631 6.858 15.821 1.00 63.84 94 ALA A N 1
ATOM 745 C CA . ALA A 1 94 ? -22.862 6.217 15.381 1.00 63.84 94 ALA A CA 1
ATOM 746 C C . ALA A 1 94 ? -24.034 6.817 16.174 1.00 63.84 94 ALA A C 1
ATOM 748 O O . ALA A 1 94 ? -24.101 6.681 17.397 1.00 63.84 94 ALA A O 1
ATOM 749 N N . SER A 1 95 ? -24.943 7.515 15.488 1.00 57.19 95 SER A N 1
ATOM 750 C CA . SER A 1 95 ? -26.188 7.983 16.093 1.00 57.19 95 SER A CA 1
ATOM 751 C C . SER A 1 95 ? -26.988 6.752 16.512 1.00 57.19 95 SER A C 1
ATOM 753 O O . SER A 1 95 ? -27.497 6.015 15.664 1.00 57.19 95 SER A O 1
ATOM 755 N N . ARG A 1 96 ? -27.039 6.474 17.822 1.00 59.12 96 ARG A N 1
ATOM 756 C CA . ARG A 1 96 ? -27.900 5.428 18.377 1.00 59.12 96 ARG A CA 1
ATOM 757 C C . ARG A 1 96 ? -29.335 5.798 18.016 1.00 59.12 96 ARG A C 1
ATOM 759 O O . ARG A 1 96 ? -29.905 6.706 18.613 1.00 59.12 96 ARG A O 1
ATOM 766 N N . LYS A 1 97 ? -29.936 5.084 17.062 1.00 54.62 97 LYS A N 1
ATOM 767 C CA . LYS A 1 97 ? -31.394 5.042 16.966 1.00 54.62 97 LYS A CA 1
ATOM 768 C C . LYS A 1 97 ? -31.873 4.293 18.204 1.00 54.62 97 LYS A C 1
ATOM 770 O O . LYS A 1 97 ? -31.842 3.067 18.230 1.00 54.62 97 LYS A O 1
ATOM 775 N N . THR A 1 98 ? -32.213 5.032 19.258 1.00 61.47 98 THR A N 1
ATOM 776 C CA . THR A 1 98 ? -32.927 4.498 20.417 1.00 61.47 98 THR A CA 1
ATOM 777 C C . THR A 1 98 ? -34.148 3.770 19.877 1.00 61.47 98 THR A C 1
ATOM 779 O O . THR A 1 98 ? -35.006 4.398 19.257 1.00 61.47 98 THR A O 1
ATOM 782 N N . ALA A 1 99 ? -34.184 2.446 20.028 1.00 61.31 99 ALA A N 1
ATOM 783 C CA . ALA A 1 99 ? -35.373 1.673 19.720 1.00 61.31 99 ALA A CA 1
ATOM 784 C C . ALA A 1 99 ? -36.500 2.242 20.583 1.00 61.31 99 ALA A C 1
ATOM 786 O O . ALA A 1 99 ? -36.425 2.213 21.811 1.00 61.31 99 ALA A O 1
ATO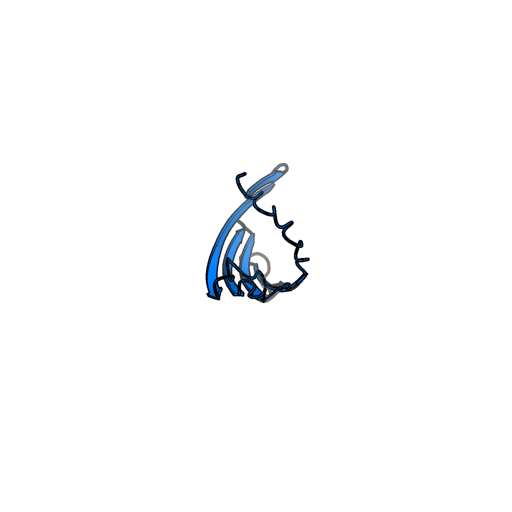M 787 N N . THR A 1 100 ? -37.485 2.853 19.932 1.00 68.25 100 THR A N 1
ATOM 788 C CA . THR A 1 100 ? -38.694 3.336 20.586 1.00 68.25 100 THR A CA 1
ATOM 789 C C . THR A 1 100 ? -39.322 2.142 21.305 1.00 68.25 100 THR A C 1
ATOM 791 O O . THR A 1 100 ? -39.488 1.098 20.666 1.00 68.25 100 THR A O 1
ATOM 794 N N . PRO A 1 101 ? -39.615 2.227 22.614 1.00 65.88 101 PRO A N 1
ATOM 795 C CA . PRO A 1 101 ? -40.294 1.136 23.291 1.00 65.88 101 PRO A CA 1
ATOM 796 C C . PRO A 1 101 ? -41.667 0.978 22.631 1.00 65.88 101 PRO A C 1
ATOM 798 O O . PRO A 1 101 ? -42.397 1.959 22.486 1.00 65.88 101 PRO A O 1
ATOM 801 N N . LEU A 1 102 ? -41.968 -0.232 22.154 1.00 73.12 102 LEU A N 1
ATOM 802 C CA . LEU A 1 102 ? -43.294 -0.565 21.646 1.00 73.12 102 LEU A CA 1
ATOM 803 C C . LEU A 1 102 ? -44.263 -0.447 22.824 1.00 73.12 102 LEU A C 1
ATOM 805 O O . LEU A 1 102 ? -44.125 -1.168 23.813 1.00 73.12 102 LEU A O 1
ATOM 809 N N . MET A 1 103 ? -45.147 0.541 22.719 1.00 57.97 103 MET A N 1
ATOM 810 C CA . MET A 1 103 ? -46.253 0.802 23.633 1.00 57.97 103 MET A CA 1
ATOM 811 C C . MET A 1 103 ? -47.453 -0.056 23.243 1.00 57.97 103 MET A C 1
ATOM 813 O O . MET A 1 103 ? -47.617 -0.293 22.022 1.00 57.97 103 MET A O 1
#